Protein AF-A0A174D023-F1 (afdb_monomer_lite)

Organism: NCBI:txid29363

Sequence (124 aa):
MRIRKLRRLNRLSCKELGEIIDISLDSILHLERGVFNPTYTTILKLHNFFGDSIIVDDYSRYVLSDNNIKIKEWRKKNNIKSKDAFKIFNLSERAYWRIERTTHITLRLYKTIEPKLKELGIIS

Foldseek 3Di:
DCLVVQCVVVVHDLCRLCVQLVHDSVVSVCVNVVVDDDALSRLVSCCVVRNPVSVDDPLSVLSPDPLLCLLVVLCVVVVHDLVRVCVLLVHPSVLSVDSNVHSRDGPVSCVSRVVVCVVSVSGD

Radius of gyration: 16.73 Å; chains: 1; bounding box: 40×19×46 Å

InterPro domains:
  IPR001387 Cro/C1-type, helix-turn-helix domain [PF01381] (3-51)
  IPR001387 Cro/C1-type, helix-turn-helix domain [PS50943] (3-51)
  IPR001387 Cro/C1-type, helix-turn-helix domain [SM00530] (2-57)
  IPR001387 Cro/C1-type, helix-turn-helix domain [cd00093] (2-54)
  IPR010982 Lambda repressor-like, DNA-binding domain superfamily [G3DSA:1.10.260.40] (1-57)
  IPR010982 Lambda repressor-like, DNA-binding domain superfamily [SSF47413] (2-54)

pLDDT: mean 92.02, std 5.2, range [60.0, 97.38]

Secondary structure (DSSP, 8-state):
--HHHHHHHTT--HHHHHHHTT--HHHHHHHHHTSSPPPHHHHHHHHHHHGGGG--SHHHHHHTS-HHHHHHHHHHHTT--HHHHHHHTTS-HHHHHHHHH-S---HHHHHHHHHHHHHTTS--

Structure (mmCIF, N/CA/C/O backbone):
data_AF-A0A174D023-F1
#
_entry.id   AF-A0A174D023-F1
#
loop_
_atom_site.group_PDB
_atom_site.id
_atom_site.type_symbol
_atom_site.label_atom_id
_atom_site.label_alt_id
_atom_site.label_comp_id
_atom_site.label_asym_id
_atom_site.label_entity_id
_atom_site.label_seq_id
_atom_site.pdbx_PDB_ins_code
_atom_site.Cartn_x
_atom_site.Cartn_y
_atom_site.Cartn_z
_atom_site.occupancy
_atom_site.B_iso_or_equiv
_atom_site.auth_seq_id
_atom_site.auth_comp_id
_atom_site.auth_asym_id
_atom_site.auth_atom_id
_atom_site.pdbx_PDB_model_num
ATOM 1 N N . MET A 1 1 ? 4.110 -10.229 -9.018 1.00 60.00 1 MET A N 1
ATOM 2 C CA . MET A 1 1 ? 4.075 -8.871 -9.610 1.00 60.00 1 MET A CA 1
ATOM 3 C C . MET A 1 1 ? 4.606 -8.910 -11.051 1.00 60.00 1 MET A C 1
ATOM 5 O O . MET A 1 1 ? 5.711 -9.386 -11.271 1.00 60.00 1 MET A O 1
ATOM 9 N N . ARG A 1 2 ? 3.817 -8.497 -12.057 1.00 78.12 2 ARG A N 1
ATOM 10 C CA . ARG A 1 2 ? 4.130 -8.647 -13.505 1.00 78.12 2 ARG A CA 1
ATOM 11 C C . ARG A 1 2 ? 4.880 -7.444 -14.122 1.00 78.12 2 ARG A C 1
ATOM 13 O O . ARG A 1 2 ? 4.801 -7.232 -15.330 1.00 78.12 2 ARG A O 1
ATOM 20 N N . ILE A 1 3 ? 5.647 -6.693 -13.325 1.00 87.06 3 ILE A N 1
ATOM 21 C CA . ILE A 1 3 ? 6.358 -5.459 -13.745 1.00 87.06 3 ILE A CA 1
ATOM 22 C C . ILE A 1 3 ? 7.211 -5.688 -14.988 1.00 87.06 3 ILE A C 1
ATOM 24 O O . ILE A 1 3 ? 7.108 -4.936 -15.951 1.00 87.06 3 ILE A O 1
ATOM 28 N N . ARG A 1 4 ? 7.969 -6.792 -15.018 1.00 90.50 4 ARG A N 1
ATOM 29 C CA . ARG A 1 4 ? 8.807 -7.155 -16.167 1.00 90.50 4 ARG A CA 1
ATOM 30 C C . ARG A 1 4 ? 8.020 -7.247 -17.467 1.00 90.50 4 ARG A C 1
ATOM 32 O O . ARG A 1 4 ? 8.503 -6.819 -18.511 1.00 90.50 4 ARG A O 1
ATOM 39 N N . LYS A 1 5 ? 6.816 -7.823 -17.416 1.00 90.69 5 LYS A N 1
ATOM 40 C CA . LYS A 1 5 ? 5.955 -7.960 -18.592 1.00 90.69 5 LYS A CA 1
ATOM 41 C C . LYS A 1 5 ? 5.455 -6.587 -19.042 1.00 90.69 5 LYS A C 1
ATOM 43 O O . LYS A 1 5 ? 5.590 -6.269 -20.216 1.00 90.69 5 LYS A O 1
ATOM 48 N N . LEU A 1 6 ? 4.947 -5.774 -18.115 1.00 90.94 6 LEU A N 1
ATOM 49 C CA . LEU A 1 6 ? 4.434 -4.429 -18.409 1.00 90.94 6 LEU A CA 1
ATOM 50 C C . LEU A 1 6 ? 5.514 -3.514 -18.988 1.00 90.94 6 LEU A C 1
ATOM 52 O O . LEU A 1 6 ? 5.303 -2.883 -20.021 1.00 90.94 6 LEU A O 1
ATOM 56 N N . ARG A 1 7 ? 6.704 -3.518 -18.387 1.00 94.12 7 ARG A N 1
ATOM 57 C CA . ARG A 1 7 ? 7.851 -2.752 -18.872 1.00 94.12 7 ARG A CA 1
ATOM 58 C C . ARG A 1 7 ? 8.243 -3.148 -20.298 1.00 94.12 7 ARG A C 1
ATOM 60 O O . ARG A 1 7 ? 8.422 -2.281 -21.146 1.00 94.12 7 ARG A O 1
ATOM 67 N N . ARG A 1 8 ? 8.343 -4.455 -20.576 1.00 93.62 8 ARG A N 1
ATOM 68 C CA . ARG A 1 8 ? 8.689 -4.968 -21.915 1.00 93.62 8 ARG A CA 1
ATOM 69 C C . ARG A 1 8 ? 7.628 -4.638 -22.965 1.00 93.62 8 ARG A C 1
ATOM 71 O O . ARG A 1 8 ? 7.996 -4.322 -24.089 1.00 93.62 8 ARG A O 1
ATOM 78 N N . LEU A 1 9 ? 6.342 -4.670 -22.607 1.00 93.44 9 LEU A N 1
ATOM 79 C CA . LEU A 1 9 ? 5.254 -4.257 -23.505 1.00 93.44 9 LEU A CA 1
ATOM 80 C C . LEU A 1 9 ? 5.361 -2.777 -23.897 1.00 93.44 9 LEU A C 1
ATOM 82 O O . LEU A 1 9 ? 5.069 -2.431 -25.035 1.00 93.44 9 LEU A O 1
ATOM 86 N N . ASN A 1 10 ? 5.861 -1.938 -22.991 1.00 92.56 10 ASN A N 1
ATOM 87 C CA . ASN A 1 10 ? 6.133 -0.521 -23.241 1.00 92.56 10 ASN A CA 1
ATOM 88 C C . ASN A 1 10 ? 7.517 -0.265 -23.870 1.00 92.56 10 ASN A C 1
ATOM 90 O O . ASN A 1 10 ? 7.915 0.883 -24.012 1.00 92.56 10 ASN A O 1
ATOM 94 N N . ARG A 1 11 ? 8.257 -1.320 -24.254 1.00 95.62 11 ARG A N 1
ATOM 95 C CA . ARG A 1 11 ? 9.599 -1.246 -24.865 1.00 95.62 11 ARG A CA 1
ATOM 96 C C . ARG A 1 11 ? 10.642 -0.491 -2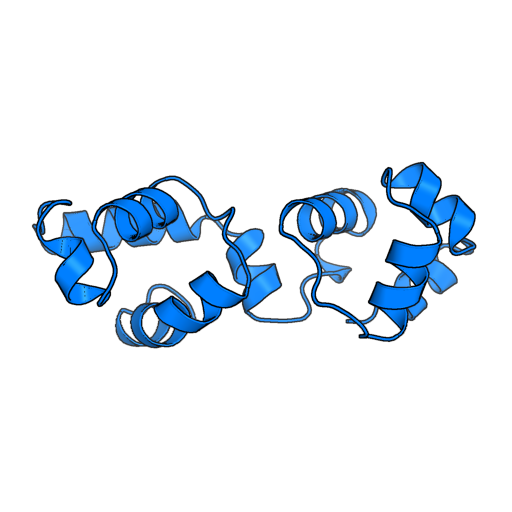4.028 1.00 95.62 11 ARG A C 1
ATOM 98 O O . ARG A 1 11 ? 11.601 0.029 -24.580 1.00 95.62 11 ARG A O 1
ATOM 105 N N . LEU A 1 12 ? 10.489 -0.487 -22.704 1.00 96.19 12 LEU A N 1
ATOM 106 C CA . LEU A 1 12 ? 11.404 0.196 -21.788 1.00 96.19 12 LEU A CA 1
ATOM 107 C C . LEU A 1 12 ? 12.486 -0.747 -21.247 1.00 96.19 12 LEU A C 1
ATOM 109 O O . LEU A 1 12 ? 12.229 -1.908 -20.900 1.00 96.19 12 LEU A O 1
ATOM 113 N N . SER A 1 13 ? 13.693 -0.232 -21.069 1.00 96.06 13 SER A N 1
ATOM 114 C CA . SER A 1 13 ? 14.731 -0.811 -20.217 1.00 96.06 13 SER A CA 1
ATOM 115 C C . SER A 1 13 ? 14.418 -0.577 -18.733 1.00 96.06 13 SER A C 1
ATOM 117 O O . SER A 1 13 ? 13.586 0.253 -18.364 1.00 96.06 13 SER A O 1
ATOM 119 N N . CYS A 1 14 ? 15.070 -1.332 -17.841 1.00 94.62 14 CYS A N 1
ATOM 120 C CA . CYS A 1 14 ? 14.902 -1.119 -16.400 1.00 94.62 14 CYS A CA 1
ATOM 121 C C . CYS A 1 14 ? 15.371 0.278 -15.964 1.00 94.62 14 CYS A C 1
ATOM 123 O O . CYS A 1 14 ? 14.807 0.830 -15.025 1.00 94.62 14 CYS A O 1
ATOM 125 N N . LYS A 1 15 ? 16.386 0.830 -16.645 1.00 96.81 15 LYS A N 1
ATOM 126 C CA . LYS A 1 15 ? 16.932 2.160 -16.364 1.00 96.81 15 LYS A CA 1
ATOM 127 C C . LYS A 1 15 ? 15.925 3.246 -16.741 1.00 96.81 15 LYS A C 1
ATOM 129 O O . LYS A 1 15 ? 15.579 4.044 -15.884 1.00 96.81 15 LYS A O 1
ATOM 134 N N . GLU A 1 16 ? 15.387 3.191 -17.960 1.00 97.38 16 GLU A N 1
ATOM 135 C CA . GLU A 1 16 ? 14.384 4.157 -18.437 1.00 97.38 16 GLU A CA 1
ATOM 136 C C . GLU A 1 16 ? 13.126 4.141 -17.565 1.00 97.38 16 GLU A C 1
ATOM 138 O O . GLU A 1 16 ? 12.634 5.194 -17.176 1.00 97.38 16 GLU A O 1
ATOM 143 N N . LEU A 1 17 ? 12.622 2.956 -17.190 1.00 96.12 17 LEU A N 1
ATOM 144 C CA . LEU A 1 17 ? 11.478 2.885 -16.277 1.00 96.12 17 LEU A CA 1
ATOM 145 C C . LEU A 1 17 ? 11.807 3.515 -14.918 1.00 96.12 17 LEU A C 1
ATOM 147 O O . LEU A 1 17 ? 10.973 4.230 -14.371 1.00 96.12 17 LEU A O 1
ATOM 151 N N . GLY A 1 18 ? 13.001 3.242 -14.383 1.00 96.06 18 GLY A N 1
ATOM 152 C CA . GLY A 1 18 ? 13.469 3.829 -13.131 1.00 96.06 18 GLY A CA 1
ATOM 153 C C 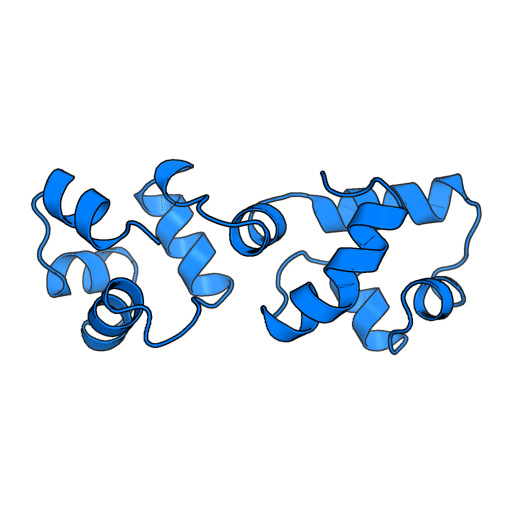. GLY A 1 18 ? 13.524 5.355 -13.185 1.00 96.06 18 GLY A C 1
ATOM 154 O O . GLY A 1 18 ? 13.028 6.007 -12.275 1.00 96.06 18 GLY A O 1
ATOM 155 N N . GLU A 1 19 ? 14.037 5.924 -14.275 1.00 96.88 19 GLU A N 1
ATOM 156 C CA . GLU A 1 19 ? 14.074 7.375 -14.497 1.00 96.88 19 GLU A CA 1
ATOM 157 C C . GLU A 1 19 ? 12.663 7.974 -14.602 1.00 96.88 19 GLU A C 1
ATO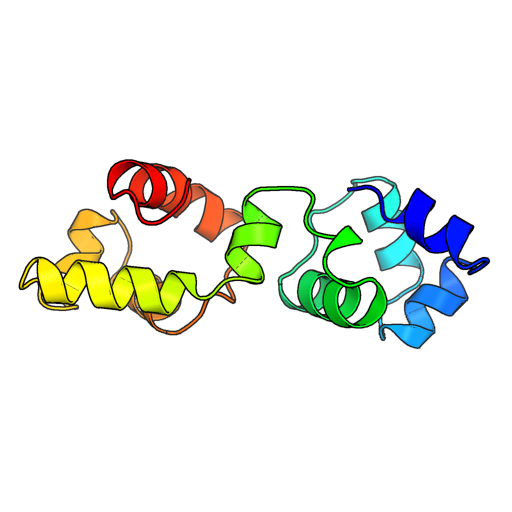M 159 O O . GLU A 1 19 ? 12.381 8.980 -13.956 1.00 96.88 19 GLU A O 1
ATOM 164 N N . ILE A 1 20 ? 11.748 7.326 -15.334 1.00 96.19 20 ILE A N 1
ATOM 165 C CA . ILE A 1 20 ? 10.363 7.801 -15.510 1.00 96.19 20 ILE A CA 1
ATOM 166 C C . ILE A 1 20 ? 9.601 7.856 -14.182 1.00 96.19 20 ILE A C 1
ATOM 168 O O . ILE A 1 20 ? 8.876 8.816 -13.924 1.00 96.19 20 ILE A O 1
ATOM 172 N N . ILE A 1 21 ? 9.729 6.821 -13.348 1.00 94.38 21 ILE A N 1
ATOM 173 C CA . ILE A 1 21 ? 8.988 6.736 -12.079 1.00 94.38 21 ILE A CA 1
ATOM 174 C C . ILE A 1 21 ? 9.822 7.177 -10.872 1.00 94.38 21 ILE A C 1
ATOM 176 O O . ILE A 1 21 ? 9.382 7.023 -9.730 1.00 94.38 21 ILE A O 1
ATOM 180 N N . ASP A 1 22 ? 11.012 7.730 -11.110 1.00 95.38 22 ASP A N 1
ATOM 181 C CA . ASP A 1 22 ? 11.933 8.229 -10.090 1.00 95.38 22 ASP A CA 1
ATOM 182 C C . ASP A 1 22 ? 12.260 7.163 -9.017 1.00 95.38 22 ASP A C 1
ATOM 184 O O . ASP A 1 22 ? 12.024 7.335 -7.818 1.00 95.38 22 ASP A O 1
ATOM 188 N N . ILE A 1 23 ? 12.732 5.990 -9.449 1.00 93.19 23 ILE A N 1
ATOM 189 C CA . ILE A 1 23 ? 13.325 4.965 -8.576 1.00 93.19 23 ILE A CA 1
ATOM 190 C C . ILE A 1 23 ? 14.585 4.370 -9.211 1.00 93.19 23 ILE A C 1
ATOM 192 O O . ILE A 1 23 ? 14.742 4.350 -10.427 1.00 93.19 23 ILE A O 1
ATOM 196 N N . SER A 1 24 ? 15.495 3.840 -8.392 1.00 94.44 24 SER A N 1
ATOM 197 C CA . SER A 1 24 ? 16.762 3.312 -8.906 1.00 94.44 24 SER A CA 1
ATOM 198 C C . SER A 1 24 ? 16.583 2.087 -9.813 1.00 94.44 24 SER A C 1
ATOM 200 O O . SER A 1 24 ? 15.665 1.279 -9.639 1.00 94.44 24 SER A O 1
ATOM 202 N N . LEU A 1 25 ? 17.533 1.900 -10.735 1.00 94.75 25 LEU A N 1
ATOM 203 C CA . LEU A 1 25 ? 17.656 0.692 -11.557 1.00 94.75 25 LEU A CA 1
ATOM 204 C C . LEU A 1 25 ? 17.606 -0.587 -10.705 1.00 94.75 25 LEU A C 1
ATOM 206 O O . LEU A 1 25 ? 16.865 -1.517 -11.027 1.00 94.75 25 LEU A O 1
ATOM 210 N N . ASP A 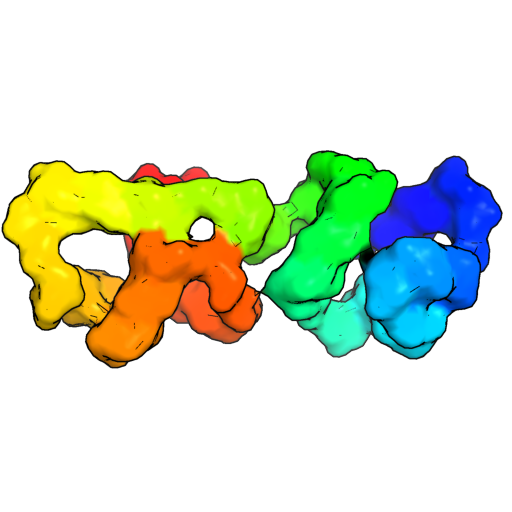1 26 ? 18.357 -0.620 -9.602 1.00 92.88 26 ASP A N 1
ATOM 211 C CA . ASP A 1 26 ? 18.392 -1.774 -8.699 1.00 92.88 26 ASP A CA 1
ATOM 212 C C . ASP A 1 26 ? 17.033 -2.041 -8.057 1.00 92.88 26 ASP A C 1
ATOM 214 O O . ASP A 1 26 ? 16.624 -3.196 -7.935 1.00 92.88 26 ASP A O 1
ATOM 218 N N . SER A 1 27 ? 16.282 -0.985 -7.721 1.00 91.38 27 SER A N 1
ATOM 219 C CA . SER A 1 27 ? 14.914 -1.126 -7.216 1.00 91.38 27 SER A CA 1
ATOM 220 C C . SER A 1 27 ? 14.022 -1.809 -8.250 1.00 91.38 27 SER A C 1
ATOM 222 O O . SER A 1 27 ? 13.318 -2.758 -7.911 1.00 91.38 27 SER A O 1
ATOM 224 N N . ILE A 1 28 ? 14.096 -1.408 -9.523 1.00 92.94 28 ILE A N 1
ATOM 225 C CA . ILE A 1 28 ? 13.356 -2.068 -10.612 1.00 92.94 28 ILE A CA 1
ATOM 226 C C . ILE A 1 28 ? 13.767 -3.537 -10.746 1.00 92.94 28 ILE A C 1
ATOM 228 O O . ILE A 1 28 ? 12.906 -4.418 -10.812 1.00 92.94 28 ILE A O 1
ATOM 232 N N . LEU A 1 29 ? 15.071 -3.826 -10.760 1.00 92.38 29 LEU A N 1
ATOM 233 C CA . LEU A 1 29 ? 15.580 -5.193 -10.889 1.00 92.38 29 LEU A CA 1
ATOM 234 C C . LEU A 1 29 ? 15.115 -6.086 -9.737 1.00 92.38 29 LEU A C 1
ATOM 236 O O . LEU A 1 29 ? 14.675 -7.213 -9.971 1.00 92.38 29 LEU A O 1
ATOM 240 N N . HIS A 1 30 ? 15.181 -5.588 -8.508 1.00 90.94 30 HIS A N 1
ATOM 241 C CA . HIS A 1 30 ? 14.715 -6.301 -7.327 1.00 90.94 30 HIS A CA 1
ATOM 242 C C . HIS A 1 30 ? 13.199 -6.522 -7.332 1.00 90.94 30 HIS A C 1
ATOM 244 O O . HIS A 1 30 ? 12.764 -7.637 -7.039 1.00 90.94 30 HIS A O 1
ATOM 250 N N . LEU A 1 31 ? 12.403 -5.522 -7.729 1.00 89.25 31 LEU A N 1
ATOM 251 C CA . LEU A 1 31 ? 10.950 -5.663 -7.886 1.00 89.25 31 LEU A CA 1
ATOM 252 C C . LEU A 1 31 ? 10.602 -6.748 -8.910 1.00 89.25 31 LEU A C 1
ATOM 254 O O . LEU A 1 31 ? 9.752 -7.600 -8.659 1.00 89.25 31 LEU A O 1
ATOM 258 N N . GLU A 1 32 ? 11.283 -6.762 -10.057 1.00 89.75 32 GLU A N 1
ATOM 259 C CA . GLU A 1 32 ? 11.058 -7.774 -11.092 1.00 89.75 32 GLU A CA 1
ATOM 260 C C . GLU A 1 32 ? 11.497 -9.182 -10.694 1.00 89.75 32 GLU A C 1
ATOM 262 O O . GLU A 1 32 ? 10.981 -10.162 -11.235 1.00 89.75 32 GLU A O 1
ATOM 267 N N . ARG A 1 33 ? 12.486 -9.286 -9.806 1.00 88.62 33 ARG A N 1
ATOM 268 C CA . ARG A 1 33 ? 12.978 -10.556 -9.263 1.00 88.62 33 ARG A CA 1
ATOM 269 C C . ARG A 1 33 ? 12.182 -11.015 -8.037 1.00 88.62 33 ARG A C 1
ATOM 271 O O . ARG A 1 33 ? 12.385 -12.139 -7.599 1.00 88.62 33 ARG A O 1
ATOM 278 N N . GLY A 1 34 ? 11.292 -10.178 -7.496 1.00 83.62 34 GLY A N 1
ATOM 279 C CA . GLY A 1 34 ? 10.546 -10.473 -6.271 1.00 83.62 34 GLY A CA 1
ATOM 280 C C . GLY A 1 34 ? 11.413 -10.472 -5.008 1.00 83.62 34 GLY A C 1
ATOM 281 O O . GLY A 1 34 ? 11.056 -11.117 -4.030 1.00 83.62 34 GLY A O 1
ATOM 282 N N . VAL A 1 35 ? 12.552 -9.771 -5.030 1.00 80.25 35 VAL A N 1
ATOM 283 C CA . VAL A 1 35 ? 13.527 -9.739 -3.922 1.00 80.25 35 VAL A CA 1
ATOM 284 C C . VAL A 1 35 ? 12.987 -8.966 -2.718 1.00 80.25 35 VAL A C 1
ATOM 286 O O . VAL A 1 35 ? 13.279 -9.315 -1.579 1.00 80.25 35 VAL A O 1
ATOM 289 N N . PHE A 1 36 ? 12.174 -7.932 -2.947 1.00 76.06 36 PHE A N 1
ATOM 290 C CA . PHE A 1 36 ? 11.490 -7.208 -1.880 1.00 76.06 36 PHE A CA 1
ATOM 291 C C . PHE A 1 36 ? 10.086 -6.778 -2.309 1.00 76.06 36 PHE A C 1
ATOM 293 O O . PHE A 1 36 ? 9.784 -6.662 -3.497 1.00 76.06 36 PHE A O 1
ATOM 300 N N . ASN A 1 37 ? 9.226 -6.530 -1.319 1.00 80.75 37 ASN A N 1
ATOM 301 C CA . ASN A 1 37 ? 7.866 -6.052 -1.552 1.00 80.75 37 ASN A CA 1
ATOM 302 C C . ASN A 1 37 ? 7.863 -4.531 -1.750 1.00 80.75 37 ASN A C 1
ATOM 304 O O . ASN A 1 37 ? 8.446 -3.828 -0.919 1.00 80.75 37 ASN A O 1
ATOM 308 N N . PRO A 1 38 ? 7.203 -4.009 -2.798 1.00 86.94 38 PRO A N 1
ATOM 309 C CA . PRO A 1 38 ? 7.178 -2.577 -3.067 1.00 86.94 38 PRO A CA 1
ATOM 310 C C . PRO A 1 38 ? 6.584 -1.807 -1.884 1.00 86.94 38 PRO A C 1
ATOM 312 O O . PRO A 1 38 ? 5.642 -2.256 -1.228 1.00 86.94 38 PRO A O 1
ATOM 315 N N . THR A 1 39 ? 7.131 -0.625 -1.617 1.00 89.44 39 THR A N 1
ATOM 316 C CA . THR A 1 39 ? 6.541 0.311 -0.658 1.00 89.44 39 THR A CA 1
ATOM 317 C C . THR A 1 39 ? 5.281 0.940 -1.250 1.00 89.44 39 THR A C 1
ATOM 319 O O . THR A 1 39 ? 5.083 0.932 -2.465 1.00 89.44 39 THR A O 1
ATOM 322 N N . TYR A 1 40 ? 4.463 1.567 -0.404 1.00 91.25 40 TYR A N 1
ATOM 323 C CA . TYR A 1 40 ? 3.337 2.392 -0.850 1.00 91.25 40 TYR A CA 1
ATOM 324 C C . TYR A 1 40 ? 3.733 3.383 -1.955 1.00 91.25 40 TYR A C 1
ATOM 326 O O . TYR A 1 40 ? 3.068 3.463 -2.982 1.00 91.25 40 TYR A O 1
ATOM 334 N N . THR A 1 41 ? 4.839 4.112 -1.770 1.00 92.38 41 THR A N 1
ATOM 335 C CA . THR A 1 41 ? 5.284 5.133 -2.727 1.00 92.38 41 THR A CA 1
ATOM 336 C C . THR A 1 41 ? 5.648 4.521 -4.073 1.00 92.38 41 THR A C 1
ATOM 338 O O . THR A 1 41 ? 5.287 5.066 -5.111 1.00 92.38 41 THR A O 1
ATOM 341 N N . THR A 1 42 ? 6.306 3.361 -4.067 1.00 92.31 42 THR A N 1
ATOM 342 C CA . THR A 1 42 ? 6.609 2.606 -5.284 1.00 92.31 42 THR A CA 1
ATOM 343 C C . THR A 1 42 ? 5.339 2.088 -5.959 1.00 92.31 42 THR A C 1
ATOM 345 O O . THR A 1 42 ? 5.225 2.216 -7.173 1.00 92.31 42 THR A O 1
ATOM 348 N N . ILE A 1 43 ? 4.371 1.552 -5.203 1.00 93.06 43 ILE A N 1
ATOM 349 C CA . ILE A 1 43 ? 3.075 1.103 -5.746 1.00 93.06 43 ILE A CA 1
ATOM 350 C C . ILE A 1 43 ? 2.351 2.273 -6.417 1.00 93.06 43 ILE A C 1
ATOM 352 O O . ILE A 1 43 ? 1.911 2.130 -7.551 1.00 93.06 43 ILE A O 1
ATOM 356 N N . LEU A 1 44 ? 2.284 3.435 -5.764 1.00 92.94 44 LEU A N 1
ATOM 357 C CA . LEU A 1 44 ? 1.615 4.619 -6.305 1.00 92.94 44 LEU A CA 1
ATOM 358 C C . LEU A 1 44 ? 2.296 5.135 -7.581 1.00 92.94 44 LEU A C 1
ATOM 360 O O . LEU A 1 44 ? 1.630 5.399 -8.575 1.00 92.94 44 LEU A O 1
ATOM 364 N N . LYS A 1 45 ? 3.630 5.224 -7.585 1.00 94.31 45 LYS A N 1
ATOM 365 C CA . LYS A 1 45 ? 4.415 5.618 -8.767 1.00 94.31 45 LYS A CA 1
ATOM 366 C C . LYS A 1 45 ? 4.179 4.673 -9.950 1.00 94.31 45 LYS A C 1
ATOM 368 O O . LYS A 1 45 ? 3.997 5.116 -11.080 1.00 94.31 45 LYS A O 1
ATOM 373 N N . LEU A 1 46 ? 4.136 3.369 -9.682 1.00 92.81 46 LEU A N 1
ATOM 374 C CA . LEU A 1 46 ? 3.836 2.354 -10.688 1.00 92.81 46 LEU A CA 1
ATOM 375 C C . LEU A 1 46 ? 2.382 2.417 -11.171 1.00 92.81 46 LEU A C 1
ATOM 377 O O . LEU A 1 46 ? 2.152 2.224 -12.362 1.00 92.81 46 LEU A O 1
ATOM 381 N N . HIS A 1 47 ? 1.424 2.699 -10.283 1.00 93.31 47 HIS A N 1
ATOM 382 C CA . HIS A 1 47 ? 0.013 2.909 -10.633 1.00 93.31 47 HIS A CA 1
ATOM 383 C C . HIS A 1 47 ? -0.161 4.104 -11.554 1.00 93.31 47 HIS A C 1
ATOM 385 O O . HIS A 1 47 ? -0.765 3.968 -12.610 1.00 93.31 47 HIS A O 1
ATOM 391 N N . ASN A 1 48 ? 0.460 5.234 -11.225 1.00 93.25 48 ASN A N 1
ATOM 392 C CA . ASN A 1 48 ? 0.380 6.438 -12.045 1.00 93.25 48 ASN A CA 1
ATOM 393 C C . ASN A 1 48 ? 0.910 6.216 -13.471 1.00 93.25 48 ASN A C 1
ATOM 395 O O . ASN A 1 48 ? 0.435 6.858 -14.402 1.00 93.25 48 ASN A O 1
ATOM 399 N N . PHE A 1 49 ? 1.881 5.314 -13.651 1.00 94.38 49 PHE A N 1
ATOM 400 C CA . PHE A 1 49 ? 2.469 5.032 -14.961 1.00 94.38 49 PHE A CA 1
ATOM 401 C C . PHE A 1 49 ? 1.752 3.917 -15.743 1.00 94.38 49 PHE A C 1
ATOM 403 O O . PHE A 1 49 ? 1.535 4.041 -16.944 1.00 94.38 49 PHE A O 1
ATOM 410 N N . PHE A 1 50 ? 1.390 2.812 -15.086 1.00 92.75 50 PHE A N 1
ATOM 411 C CA . PHE A 1 50 ? 0.823 1.620 -15.739 1.00 92.75 50 PHE A CA 1
ATOM 412 C C . PHE A 1 50 ? -0.693 1.440 -15.526 1.00 92.75 50 PHE A C 1
ATOM 414 O O . PHE A 1 50 ? -1.280 0.489 -16.058 1.00 92.75 50 PHE A O 1
ATOM 421 N N . GLY A 1 51 ? -1.323 2.302 -14.729 1.00 90.94 51 GLY A N 1
ATOM 422 C CA . GLY A 1 51 ? -2.716 2.188 -14.301 1.00 90.94 51 GLY A CA 1
ATOM 423 C C . GLY A 1 51 ? -2.988 0.931 -13.473 1.00 90.94 51 GLY A C 1
ATOM 424 O O . GLY A 1 51 ? -2.106 0.366 -12.817 1.00 90.94 51 GLY A O 1
ATOM 425 N N . ASP A 1 52 ? -4.221 0.433 -13.566 1.00 87.75 52 ASP A N 1
ATOM 426 C CA . ASP A 1 52 ? -4.704 -0.730 -12.805 1.00 87.75 52 ASP A CA 1
ATOM 427 C C . ASP A 1 52 ? -3.997 -2.046 -13.159 1.00 87.75 52 ASP A C 1
ATOM 429 O O . ASP A 1 52 ? -4.104 -3.035 -12.433 1.00 87.75 52 ASP A O 1
ATOM 433 N N . SER A 1 53 ? -3.185 -2.053 -14.221 1.00 86.06 53 SER A N 1
ATOM 434 C CA . SER A 1 53 ? -2.350 -3.192 -14.619 1.00 86.06 53 SER A CA 1
ATOM 435 C C . SER A 1 53 ? -1.384 -3.660 -13.521 1.00 86.06 53 SER A C 1
ATOM 437 O O . SER A 1 53 ? -0.849 -4.771 -13.602 1.00 86.06 53 SER A O 1
ATOM 439 N N . ILE A 1 54 ? -1.126 -2.823 -12.509 1.00 84.75 54 ILE A N 1
ATOM 440 C CA . ILE A 1 54 ? -0.227 -3.135 -11.392 1.00 84.75 54 ILE A CA 1
ATOM 441 C C . ILE A 1 54 ? -0.936 -3.665 -10.141 1.00 84.75 54 ILE A C 1
ATOM 443 O O . ILE A 1 54 ? -0.241 -4.057 -9.202 1.00 84.75 54 ILE A O 1
ATOM 447 N N . ILE A 1 55 ? -2.273 -3.712 -10.114 1.00 78.69 55 ILE A N 1
ATOM 448 C CA . ILE A 1 55 ? -3.036 -4.310 -9.010 1.00 78.69 55 ILE A CA 1
ATOM 449 C C . ILE A 1 55 ? -2.885 -5.828 -9.116 1.00 78.69 55 ILE A C 1
ATOM 451 O O . ILE A 1 55 ? -3.570 -6.498 -9.888 1.00 78.69 55 ILE A O 1
ATOM 455 N N . VAL A 1 56 ? -1.922 -6.374 -8.378 1.00 78.00 56 VAL A N 1
ATOM 456 C CA . VAL A 1 56 ? -1.498 -7.779 -8.508 1.00 78.00 56 VAL A CA 1
ATOM 457 C C . VAL A 1 56 ? -1.744 -8.607 -7.254 1.00 78.00 56 VAL A C 1
ATOM 459 O O . VAL A 1 56 ? -1.645 -9.829 -7.321 1.00 78.00 56 VAL A O 1
ATOM 462 N N . ASP A 1 57 ? -2.027 -7.960 -6.127 1.00 86.31 57 ASP A N 1
ATOM 463 C CA . ASP A 1 57 ? -2.249 -8.598 -4.833 1.00 86.31 57 ASP A CA 1
ATOM 464 C C . ASP A 1 57 ? -3.162 -7.744 -3.937 1.00 86.31 57 ASP A C 1
ATOM 466 O O . ASP A 1 57 ? -3.503 -6.600 -4.254 1.00 86.31 57 ASP A O 1
ATOM 470 N N . ASP A 1 58 ? -3.576 -8.314 -2.806 1.00 90.69 58 ASP A N 1
ATOM 471 C CA . ASP A 1 58 ? -4.501 -7.652 -1.884 1.00 90.69 58 ASP A CA 1
ATOM 472 C C . ASP A 1 58 ? -3.872 -6.413 -1.221 1.00 90.69 58 ASP A C 1
ATOM 474 O O . ASP A 1 58 ? -4.576 -5.448 -0.918 1.00 90.69 58 ASP A O 1
ATOM 478 N N . TYR A 1 59 ? -2.543 -6.382 -1.072 1.00 91.75 59 TYR A N 1
ATOM 479 C CA . TYR A 1 59 ? -1.836 -5.232 -0.507 1.00 91.75 59 TYR A CA 1
ATOM 480 C C . TYR A 1 59 ? -1.829 -4.027 -1.452 1.00 91.75 59 TYR A C 1
ATOM 482 O O . TYR A 1 59 ? -2.176 -2.924 -1.036 1.00 91.75 59 TYR A O 1
ATOM 490 N N . SER A 1 60 ? -1.472 -4.221 -2.723 1.00 90.69 60 SER A N 1
ATOM 491 C CA . SER A 1 60 ? -1.541 -3.174 -3.749 1.00 90.69 60 SER A CA 1
ATOM 492 C C . SER A 1 60 ? -2.970 -2.672 -3.925 1.00 90.69 60 SER A C 1
ATOM 494 O O . SER A 1 60 ? -3.180 -1.460 -3.963 1.00 90.69 60 SER A O 1
ATOM 496 N N . ARG A 1 61 ? -3.963 -3.574 -3.904 1.00 92.25 61 ARG A N 1
ATOM 497 C CA . ARG A 1 61 ? -5.382 -3.195 -3.902 1.00 92.25 61 ARG A CA 1
ATOM 498 C C . ARG A 1 61 ? -5.750 -2.355 -2.680 1.00 92.25 61 ARG A C 1
ATOM 500 O O . ARG A 1 61 ? -6.438 -1.354 -2.825 1.00 92.25 61 ARG A O 1
ATOM 507 N N . TYR A 1 62 ? -5.286 -2.727 -1.487 1.00 94.19 62 TYR A N 1
ATOM 508 C CA . TYR A 1 62 ? -5.532 -1.952 -0.270 1.00 94.19 62 TYR A CA 1
ATOM 509 C C . TYR A 1 62 ? -4.907 -0.556 -0.352 1.00 94.19 62 TYR A C 1
ATOM 511 O O . TYR A 1 62 ? -5.577 0.436 -0.070 1.00 94.19 62 TYR A O 1
ATOM 519 N N . VAL A 1 63 ? -3.635 -0.480 -0.744 1.00 93.25 63 VAL A N 1
ATOM 520 C CA . VAL A 1 63 ? -2.873 0.769 -0.848 1.00 93.25 63 VAL A CA 1
ATOM 521 C C . VAL A 1 63 ? -3.546 1.762 -1.795 1.00 93.25 63 VAL A C 1
ATOM 523 O O . VAL A 1 63 ? -3.624 2.943 -1.469 1.00 93.25 63 VAL A O 1
ATOM 526 N N . LEU A 1 64 ? -4.061 1.277 -2.925 1.00 93.00 64 LEU A N 1
ATOM 527 C CA . LEU A 1 64 ? -4.686 2.092 -3.971 1.00 93.00 64 LEU A CA 1
ATOM 528 C C . LEU A 1 64 ? -6.188 2.340 -3.754 1.00 93.00 64 LEU A C 1
ATOM 530 O O . LEU A 1 64 ? -6.852 2.873 -4.634 1.00 93.00 64 LEU A O 1
ATOM 534 N N . SER A 1 65 ? -6.740 1.932 -2.611 1.00 92.31 65 SER A N 1
ATOM 535 C CA . SER A 1 65 ? -8.169 2.066 -2.305 1.00 92.31 65 SER A CA 1
ATOM 536 C C . SER A 1 65 ? -8.463 3.172 -1.293 1.00 92.31 65 SER A C 1
ATOM 538 O O . SER A 1 65 ? -7.564 3.689 -0.636 1.00 92.31 65 SER A O 1
ATOM 540 N N . ASP A 1 66 ? -9.754 3.408 -1.061 1.00 93.56 66 ASP A N 1
ATOM 541 C CA . ASP A 1 66 ? -10.274 4.272 0.004 1.00 93.56 66 ASP A CA 1
ATOM 542 C C . ASP A 1 66 ? -10.596 3.504 1.302 1.00 93.56 66 ASP A C 1
ATOM 544 O O . ASP A 1 66 ? -11.518 3.844 2.049 1.00 93.56 66 ASP A O 1
ATOM 548 N N . ASN A 1 67 ? -9.877 2.415 1.596 1.00 94.94 67 ASN A N 1
ATOM 549 C CA . ASN A 1 67 ? -10.186 1.566 2.754 1.00 94.94 67 ASN A CA 1
ATOM 550 C C . ASN A 1 67 ? -10.108 2.308 4.098 1.00 94.94 67 ASN A C 1
ATOM 552 O O . ASN A 1 67 ? -10.825 1.948 5.028 1.00 94.94 67 ASN A O 1
ATOM 556 N N . ASN A 1 68 ? -9.309 3.372 4.211 1.00 95.94 68 ASN A N 1
ATOM 557 C CA . ASN A 1 68 ? -9.309 4.241 5.391 1.00 95.94 68 ASN A CA 1
ATOM 558 C C . ASN A 1 68 ? -10.686 4.893 5.630 1.00 95.94 68 ASN A C 1
ATOM 560 O O . ASN A 1 68 ? -11.130 5.003 6.776 1.00 95.94 68 ASN A O 1
ATOM 564 N N . ILE A 1 69 ? -11.388 5.272 4.556 1.00 96.44 69 ILE A N 1
ATOM 565 C CA . ILE A 1 69 ? -12.747 5.819 4.619 1.00 96.44 69 ILE A CA 1
ATOM 566 C C . ILE A 1 69 ? -13.715 4.727 5.070 1.00 96.44 69 ILE A C 1
ATOM 568 O O . ILE A 1 69 ? -14.452 4.933 6.032 1.00 96.44 69 ILE A O 1
ATOM 572 N N . LYS A 1 70 ? -13.633 3.532 4.475 1.00 96.06 70 LYS A N 1
ATOM 573 C CA . LYS A 1 70 ? -14.485 2.394 4.856 1.00 96.06 70 LYS A CA 1
ATOM 574 C C . LYS A 1 70 ? -14.300 1.977 6.319 1.00 96.06 70 LYS A C 1
ATOM 576 O O . LYS A 1 70 ? -15.281 1.707 7.006 1.00 96.06 70 LYS A O 1
ATOM 581 N N . ILE A 1 71 ? -13.066 1.981 6.834 1.00 95.94 71 ILE A N 1
ATOM 582 C CA . ILE A 1 71 ? -12.776 1.735 8.260 1.00 95.94 71 ILE A CA 1
ATOM 583 C C . ILE A 1 71 ? -13.476 2.785 9.134 1.00 95.94 71 ILE A C 1
ATOM 585 O O . ILE A 1 71 ? -14.131 2.451 10.125 1.00 95.94 71 ILE A O 1
ATOM 589 N N . LYS A 1 72 ? -13.373 4.064 8.755 1.00 95.69 72 LYS A N 1
ATOM 590 C CA . LYS A 1 72 ? -14.013 5.176 9.468 1.00 95.69 72 LYS A CA 1
ATOM 591 C C . LYS A 1 72 ? -15.540 5.070 9.450 1.00 95.69 72 LYS A C 1
ATOM 593 O O . LYS A 1 72 ? -16.184 5.329 10.468 1.00 95.69 72 LYS A O 1
ATOM 598 N N . GLU A 1 73 ? -16.122 4.697 8.317 1.00 95.62 73 GLU A N 1
ATOM 599 C CA . GLU A 1 73 ? -17.564 4.492 8.148 1.00 95.62 73 GLU A CA 1
ATOM 600 C C . GLU A 1 73 ? -18.069 3.305 8.960 1.00 95.62 73 GLU A C 1
ATOM 602 O O . GLU A 1 73 ? -19.036 3.456 9.708 1.00 95.62 73 GLU A O 1
ATOM 607 N N . TRP A 1 74 ? -17.377 2.164 8.899 1.00 95.81 74 TRP A N 1
ATOM 608 C CA . TRP A 1 74 ? -17.664 1.002 9.736 1.00 95.81 74 TRP A CA 1
ATOM 609 C C . TRP A 1 74 ? -17.687 1.389 11.217 1.00 95.81 74 TRP A C 1
ATOM 611 O O . TRP A 1 74 ? -18.649 1.084 11.927 1.00 95.81 74 TRP A O 1
ATOM 621 N N . ARG A 1 75 ? -16.679 2.135 11.684 1.00 95.56 75 ARG A N 1
ATOM 622 C CA . ARG A 1 75 ? -16.598 2.557 13.086 1.00 95.56 75 ARG A CA 1
ATOM 623 C C . ARG A 1 75 ? -17.809 3.409 13.480 1.00 95.56 75 ARG A C 1
ATOM 625 O O . ARG A 1 75 ? -18.404 3.180 14.533 1.00 95.56 75 ARG A O 1
ATOM 632 N N . LYS A 1 76 ? -18.169 4.388 12.644 1.00 95.50 76 LYS A N 1
ATOM 633 C CA . LYS A 1 76 ? -19.328 5.265 12.874 1.00 95.50 76 LYS A CA 1
ATOM 634 C C . LYS A 1 76 ? -20.643 4.486 12.874 1.00 95.50 76 LYS A C 1
ATOM 636 O O . LYS A 1 76 ? -21.447 4.688 13.776 1.00 95.50 76 LYS A O 1
ATOM 641 N N . LYS A 1 77 ? -20.834 3.576 11.913 1.00 96.44 77 LYS A N 1
ATOM 642 C CA . LYS A 1 77 ? -22.033 2.730 11.792 1.00 96.44 77 LYS A CA 1
ATOM 643 C C . LYS A 1 77 ? -22.267 1.871 13.036 1.00 96.44 77 LYS A C 1
ATOM 645 O O . LYS A 1 77 ? -23.407 1.650 13.418 1.00 96.44 77 LYS A O 1
ATOM 650 N N . ASN A 1 78 ? -21.191 1.433 13.684 1.00 94.81 78 ASN A N 1
ATOM 651 C CA . ASN A 1 78 ? -21.243 0.630 14.904 1.00 94.81 78 ASN A CA 1
ATOM 652 C C . ASN A 1 78 ? -21.214 1.470 16.198 1.00 94.81 78 ASN A C 1
ATOM 654 O O . ASN A 1 78 ? -21.101 0.913 17.284 1.00 94.81 78 ASN A O 1
ATOM 658 N N . ASN A 1 79 ? -21.294 2.804 16.103 1.00 95.69 79 ASN A N 1
ATOM 659 C CA . ASN A 1 79 ? -21.241 3.731 17.239 1.00 95.69 79 ASN A CA 1
ATOM 660 C C . ASN A 1 79 ? -19.989 3.564 18.134 1.00 95.69 79 ASN A C 1
ATOM 662 O O . ASN A 1 79 ? -20.025 3.783 19.346 1.00 95.69 79 ASN A O 1
ATOM 666 N N . ILE A 1 80 ? -18.856 3.178 17.537 1.00 95.00 80 ILE A N 1
ATOM 667 C CA . ILE A 1 80 ? -17.595 2.958 18.253 1.00 95.00 80 ILE A CA 1
ATOM 668 C C . ILE A 1 80 ? -16.776 4.260 18.270 1.00 95.00 80 ILE A C 1
ATOM 670 O O . ILE A 1 80 ? -16.569 4.929 17.249 1.00 95.00 80 ILE A O 1
ATOM 674 N N . LYS A 1 81 ? -16.244 4.633 19.437 1.00 91.00 81 LYS A N 1
ATOM 675 C CA . LYS A 1 81 ? -15.305 5.761 19.549 1.00 91.00 81 LYS A CA 1
ATOM 676 C C . LYS A 1 81 ? -13.919 5.338 19.057 1.00 91.00 81 LYS A C 1
ATOM 678 O O . LYS A 1 81 ? -13.503 4.205 19.275 1.00 91.00 81 LYS A O 1
ATOM 683 N N . SER A 1 82 ? -13.157 6.246 18.440 1.00 82.38 82 SER A N 1
ATOM 684 C CA . SER A 1 82 ? -11.808 5.913 17.937 1.00 82.38 82 SER A CA 1
ATOM 685 C C . SER A 1 82 ? -10.875 5.366 19.029 1.00 82.38 82 SER A C 1
ATOM 687 O O . SER A 1 82 ? -10.070 4.486 18.740 1.00 82.38 82 SER A O 1
ATOM 689 N N . LYS A 1 83 ? -11.040 5.809 20.286 1.00 86.69 83 LYS A N 1
ATOM 690 C CA . LYS A 1 83 ? -10.296 5.305 21.457 1.00 86.69 83 LYS A CA 1
ATOM 691 C C . LYS A 1 83 ? -10.614 3.853 21.844 1.00 86.69 83 LYS A C 1
ATOM 693 O O . LYS A 1 83 ? -9.893 3.265 22.632 1.00 86.69 83 LYS A O 1
ATOM 698 N N . ASP A 1 84 ? -11.704 3.286 21.336 1.00 93.06 84 ASP A N 1
ATOM 699 C CA . ASP A 1 84 ? -12.124 1.914 21.642 1.00 93.06 84 ASP A CA 1
ATOM 700 C C . ASP A 1 84 ? -11.912 0.990 20.432 1.00 93.06 84 ASP A C 1
ATOM 702 O O . ASP A 1 84 ? -11.643 -0.200 20.585 1.00 93.06 84 ASP A O 1
ATOM 706 N N . ALA A 1 85 ? -11.936 1.550 19.218 1.00 92.12 85 ALA A N 1
ATOM 707 C CA . ALA A 1 85 ? -11.784 0.805 17.973 1.00 92.12 85 ALA A CA 1
ATOM 708 C C . ALA A 1 85 ? -10.424 0.100 17.829 1.00 92.12 85 ALA A C 1
ATOM 710 O O . ALA A 1 85 ? -10.366 -0.993 17.268 1.00 92.12 85 ALA A O 1
ATOM 711 N N . PHE A 1 86 ? -9.336 0.657 18.376 1.00 93.62 86 PHE A N 1
ATOM 712 C CA . PHE A 1 86 ? -8.015 0.019 18.284 1.00 93.62 86 PHE A CA 1
ATOM 713 C C . PHE A 1 86 ? -7.982 -1.376 18.926 1.00 93.62 86 PHE A C 1
ATOM 715 O O . PHE A 1 86 ? -7.253 -2.246 18.451 1.00 93.62 86 PHE A O 1
ATOM 722 N N . LYS A 1 87 ? -8.794 -1.600 19.972 1.00 94.12 87 LYS A N 1
ATOM 723 C CA . LYS A 1 87 ? -8.896 -2.889 20.671 1.00 94.12 87 LYS A CA 1
ATOM 724 C C . LYS A 1 87 ? -9.510 -3.951 19.768 1.00 94.12 87 LYS A C 1
ATOM 726 O O . LYS A 1 87 ? -9.044 -5.082 19.751 1.00 94.12 87 LYS A O 1
ATOM 731 N N . ILE A 1 88 ? -10.502 -3.564 18.966 1.00 93.75 88 ILE A N 1
ATOM 732 C CA . ILE A 1 88 ? -11.170 -4.458 18.012 1.00 93.75 88 ILE A CA 1
ATOM 733 C C . ILE A 1 88 ? -10.192 -4.899 16.923 1.00 93.75 88 ILE A C 1
ATOM 735 O O . ILE A 1 88 ? -10.193 -6.059 16.529 1.00 93.75 88 ILE A O 1
ATOM 739 N N . PHE A 1 89 ? -9.322 -3.992 16.477 1.00 91.69 89 PHE A N 1
ATOM 740 C CA . PHE A 1 89 ? -8.276 -4.292 15.499 1.00 91.69 89 PHE A CA 1
ATOM 741 C C . PHE A 1 89 ? -7.037 -4.968 16.098 1.00 91.69 89 PHE A C 1
ATOM 743 O O . PHE A 1 89 ? -6.140 -5.335 15.344 1.00 91.69 89 PHE A O 1
ATOM 750 N N . ASN A 1 90 ? -6.978 -5.139 17.423 1.00 92.50 90 ASN A N 1
ATOM 751 C CA . ASN A 1 90 ? -5.800 -5.623 18.142 1.00 92.50 90 ASN A CA 1
ATOM 752 C C . ASN A 1 90 ? -4.515 -4.847 17.771 1.00 92.50 90 ASN A C 1
ATOM 754 O O . ASN A 1 90 ? -3.464 -5.418 17.478 1.00 92.50 90 ASN A O 1
ATOM 758 N N . LEU A 1 91 ? -4.621 -3.517 17.730 1.00 93.50 91 LEU A N 1
ATOM 759 C CA . LEU A 1 91 ? -3.536 -2.597 17.387 1.00 93.50 91 LEU A CA 1
ATOM 760 C C . LEU A 1 91 ? -3.207 -1.676 18.559 1.00 93.50 91 LEU A C 1
ATOM 762 O O . LEU A 1 91 ? -3.981 -1.534 19.496 1.00 93.50 91 LEU A O 1
ATOM 766 N N . SER A 1 92 ? -2.090 -0.954 18.470 1.00 93.00 92 SER A N 1
ATOM 767 C CA . SER A 1 92 ? -1.928 0.250 19.287 1.00 93.00 92 SER A CA 1
ATOM 768 C C . SER A 1 92 ? -2.861 1.360 18.795 1.00 93.00 92 SER A C 1
ATOM 770 O O . SER A 1 92 ? -3.179 1.441 17.605 1.00 93.00 92 SER A O 1
ATOM 772 N N . GLU A 1 93 ? -3.249 2.273 19.687 1.00 93.50 93 GLU A N 1
ATOM 773 C CA . GLU A 1 93 ? -4.101 3.416 19.334 1.00 93.50 93 GLU A CA 1
ATOM 774 C C . GLU A 1 93 ? -3.516 4.241 18.174 1.00 93.50 93 GLU A C 1
ATOM 776 O O . GLU A 1 93 ? -4.219 4.571 17.219 1.00 93.50 93 GLU A O 1
ATOM 781 N N . ARG A 1 94 ? -2.195 4.475 18.181 1.00 93.12 94 ARG A N 1
ATOM 782 C CA . ARG A 1 94 ? -1.490 5.171 17.089 1.00 93.12 94 ARG A CA 1
ATOM 783 C C . ARG A 1 94 ? -1.572 4.424 15.758 1.00 93.12 94 ARG A C 1
ATOM 785 O O . ARG A 1 94 ? -1.717 5.059 14.714 1.00 93.12 94 ARG A O 1
ATOM 792 N N . ALA A 1 95 ? -1.443 3.096 15.772 1.00 93.50 95 ALA A N 1
ATOM 793 C CA . ALA A 1 95 ? -1.536 2.292 14.556 1.00 93.50 95 ALA A CA 1
ATOM 794 C C . ALA A 1 95 ? -2.962 2.307 13.992 1.00 93.50 95 ALA A C 1
ATOM 796 O O . ALA A 1 95 ? -3.130 2.468 12.784 1.00 93.50 95 ALA A O 1
ATOM 797 N N . TYR A 1 96 ? -3.974 2.243 14.860 1.00 95.25 96 TYR A N 1
ATOM 798 C CA . TYR A 1 96 ? -5.369 2.390 14.453 1.00 95.25 96 TYR A CA 1
ATOM 799 C C . TYR A 1 96 ? -5.649 3.778 13.844 1.00 95.25 96 TYR A C 1
ATOM 801 O O . TYR A 1 96 ? -6.190 3.885 12.745 1.00 95.25 96 TYR A O 1
ATOM 809 N N . TRP A 1 97 ? -5.194 4.856 14.491 1.00 94.06 97 TRP A N 1
ATOM 810 C CA . TRP A 1 97 ? -5.331 6.211 13.940 1.00 94.06 97 TRP A CA 1
ATOM 811 C C . TRP A 1 97 ? -4.666 6.362 12.572 1.00 94.06 97 TRP A C 1
ATOM 813 O O . TRP A 1 97 ? -5.170 7.095 11.721 1.00 94.06 97 TRP A O 1
ATOM 823 N N . ARG A 1 98 ? -3.539 5.679 12.338 1.00 94.38 98 ARG A N 1
ATOM 824 C CA . ARG A 1 98 ? -2.869 5.692 11.034 1.00 94.38 98 ARG A CA 1
ATOM 825 C C . ARG A 1 98 ? -3.757 5.080 9.950 1.00 94.38 98 ARG A C 1
ATOM 827 O O . ARG A 1 98 ? -3.968 5.742 8.940 1.00 94.38 98 ARG A O 1
ATOM 834 N N . ILE A 1 99 ? -4.294 3.877 10.166 1.00 95.31 99 ILE A N 1
ATOM 835 C CA . ILE A 1 99 ? -5.111 3.182 9.152 1.00 95.31 99 ILE A CA 1
ATOM 836 C C . ILE A 1 99 ? -6.452 3.881 8.893 1.00 95.31 99 ILE A C 1
ATOM 838 O O . ILE A 1 99 ? -6.962 3.824 7.782 1.00 95.31 99 ILE A O 1
ATOM 842 N N . GLU A 1 100 ? -7.004 4.590 9.883 1.00 94.88 100 GLU A N 1
ATOM 843 C CA . GLU A 1 100 ? -8.233 5.382 9.712 1.00 94.88 100 GLU A CA 1
ATOM 844 C C . GLU A 1 100 ? -7.977 6.687 8.929 1.00 94.88 100 GLU A C 1
ATOM 846 O O . GLU A 1 100 ? -8.879 7.243 8.302 1.00 94.88 100 GLU A O 1
ATOM 851 N N . ARG A 1 101 ? -6.738 7.195 8.938 1.00 94.62 101 ARG A N 1
ATOM 852 C CA . ARG A 1 101 ? -6.360 8.433 8.237 1.00 94.62 101 ARG A CA 1
ATOM 853 C C . ARG A 1 101 ? -5.818 8.200 6.836 1.00 94.62 101 ARG A C 1
ATOM 855 O O . ARG A 1 101 ? -5.945 9.092 6.004 1.00 94.62 101 ARG A O 1
ATOM 862 N N . THR A 1 102 ? -5.177 7.063 6.583 1.00 95.25 102 THR A N 1
ATOM 863 C CA . THR A 1 102 ? -4.500 6.801 5.312 1.00 95.25 102 THR A CA 1
ATOM 864 C C . THR A 1 102 ? -4.373 5.309 5.024 1.00 95.25 102 THR A C 1
ATOM 866 O O . THR A 1 102 ? -4.242 4.488 5.932 1.00 95.25 102 THR A O 1
ATOM 869 N N . THR A 1 103 ? -4.341 4.961 3.741 1.00 94.50 103 THR A N 1
ATOM 870 C CA . THR A 1 103 ? -3.940 3.637 3.247 1.00 94.50 103 THR A CA 1
ATOM 871 C C . THR A 1 103 ? -2.424 3.498 3.080 1.00 94.50 103 THR A C 1
ATOM 873 O O . THR A 1 103 ? -1.932 2.400 2.813 1.00 94.50 103 THR A O 1
ATOM 876 N N . HIS A 1 104 ? -1.658 4.571 3.319 1.00 94.25 104 HIS A N 1
ATOM 877 C CA . HIS A 1 104 ? -0.198 4.566 3.322 1.00 94.25 104 HIS A CA 1
ATOM 878 C C . HIS A 1 104 ? 0.350 3.842 4.558 1.00 94.25 104 HIS A C 1
ATOM 880 O O . HIS A 1 104 ? 0.768 4.438 5.555 1.00 94.25 104 HIS A O 1
ATOM 886 N N . ILE A 1 105 ? 0.365 2.516 4.474 1.00 93.50 105 ILE A N 1
ATOM 887 C CA . ILE A 1 105 ? 0.920 1.627 5.490 1.00 93.50 105 ILE A CA 1
ATOM 888 C C . ILE A 1 105 ? 1.914 0.646 4.883 1.00 93.50 105 ILE A C 1
ATOM 890 O O . ILE A 1 105 ? 1.902 0.376 3.684 1.00 93.50 105 ILE A O 1
ATOM 894 N N . THR A 1 106 ? 2.780 0.088 5.724 1.00 92.25 106 THR A N 1
ATOM 895 C CA . THR A 1 106 ? 3.705 -0.970 5.311 1.00 92.25 106 THR A CA 1
ATOM 896 C C . THR A 1 106 ? 2.958 -2.282 5.082 1.00 92.25 106 THR A C 1
ATOM 898 O O . THR A 1 106 ? 1.944 -2.544 5.732 1.00 92.25 106 THR A O 1
ATOM 901 N N . LEU A 1 107 ? 3.510 -3.159 4.237 1.00 92.06 107 LEU A N 1
ATOM 902 C CA . LEU A 1 107 ? 2.981 -4.514 4.048 1.00 92.06 107 LEU A CA 1
ATOM 903 C C . LEU A 1 107 ? 2.860 -5.279 5.374 1.00 92.06 107 LEU A C 1
ATOM 905 O O . LEU A 1 107 ? 1.910 -6.027 5.575 1.00 92.06 107 LEU A O 1
ATOM 909 N N . ARG A 1 108 ? 3.806 -5.086 6.302 1.00 92.88 108 ARG A N 1
ATOM 910 C CA . ARG A 1 108 ? 3.761 -5.734 7.620 1.00 92.88 108 ARG A CA 1
ATOM 911 C C . ARG A 1 108 ? 2.517 -5.322 8.406 1.00 92.88 108 ARG A C 1
ATOM 913 O O . ARG A 1 108 ? 1.835 -6.192 8.928 1.00 92.88 108 ARG A O 1
ATOM 920 N N . LEU A 1 109 ? 2.225 -4.019 8.471 1.00 94.00 109 LEU A N 1
ATOM 921 C CA . LEU A 1 109 ? 1.024 -3.532 9.150 1.00 94.00 109 LEU A CA 1
ATOM 922 C C . LEU A 1 109 ? -0.240 -4.000 8.424 1.00 94.00 109 LEU A C 1
ATOM 924 O O . LEU A 1 109 ? -1.184 -4.417 9.084 1.00 94.00 109 LEU A O 1
ATOM 928 N N . TYR A 1 110 ? -0.232 -4.003 7.087 1.00 95.12 110 TYR A N 1
ATOM 929 C CA . TYR A 1 110 ? -1.333 -4.549 6.297 1.00 95.12 110 TYR A CA 1
ATOM 930 C C . TYR A 1 110 ? -1.633 -6.010 6.661 1.00 95.12 110 TYR A C 1
ATOM 932 O O . TYR A 1 110 ? -2.761 -6.321 7.020 1.00 95.12 110 TYR A O 1
ATOM 940 N N . LYS A 1 111 ? -0.620 -6.885 6.690 1.00 94.50 111 LYS A N 1
ATOM 941 C CA . LYS A 1 111 ? -0.791 -8.301 7.062 1.00 94.50 111 LYS A CA 1
ATOM 942 C C . LYS A 1 111 ? -1.349 -8.498 8.473 1.00 94.50 111 LYS A C 1
ATOM 944 O O . LYS A 1 111 ? -2.024 -9.486 8.728 1.00 94.50 111 LYS A O 1
ATOM 949 N N . THR A 1 112 ? -1.070 -7.577 9.397 1.00 94.94 112 THR A N 1
ATOM 950 C CA . THR A 1 112 ? -1.647 -7.614 10.748 1.00 94.94 112 THR A CA 1
ATOM 951 C C . THR A 1 112 ? -3.142 -7.294 10.743 1.00 94.94 112 THR A C 1
ATOM 953 O O . THR A 1 112 ? -3.893 -7.913 11.488 1.00 94.94 112 THR A O 1
ATOM 956 N N . ILE A 1 113 ? -3.582 -6.336 9.923 1.00 95.44 113 ILE A N 1
ATOM 957 C CA . ILE A 1 113 ? -4.976 -5.862 9.924 1.00 95.44 113 ILE A CA 1
ATOM 958 C C . ILE A 1 113 ? -5.866 -6.598 8.924 1.00 95.44 113 ILE A C 1
ATOM 960 O O . ILE A 1 113 ? -7.079 -6.623 9.104 1.00 95.44 113 ILE A O 1
ATOM 964 N N . GLU A 1 114 ? -5.285 -7.195 7.883 1.00 95.88 114 GLU A N 1
ATOM 965 C CA . GLU A 1 114 ? -5.994 -7.849 6.783 1.00 95.88 114 GLU A CA 1
ATOM 966 C C . GLU A 1 114 ? -7.048 -8.864 7.259 1.00 95.88 114 GLU A C 1
ATOM 968 O O . GLU A 1 114 ? -8.191 -8.745 6.810 1.00 95.88 114 GLU A O 1
ATOM 973 N N . PRO A 1 115 ? -6.759 -9.792 8.198 1.00 95.69 115 PRO A N 1
ATOM 974 C CA . PRO A 1 115 ? -7.767 -10.749 8.654 1.00 95.69 115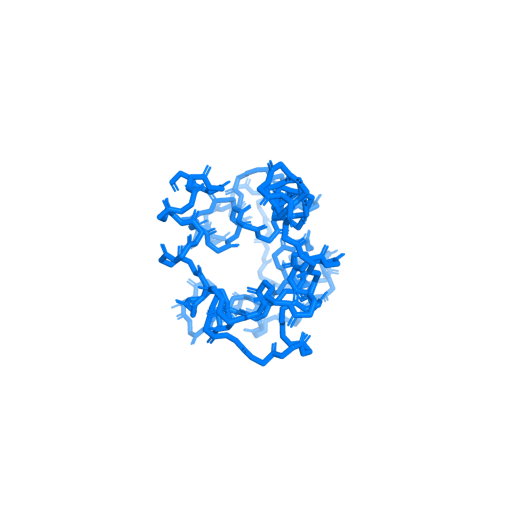 PRO A CA 1
ATOM 975 C C . PRO A 1 115 ? -8.981 -10.057 9.274 1.00 95.69 115 PRO A C 1
ATOM 977 O O . PRO A 1 115 ? -10.119 -10.416 8.983 1.00 95.69 115 PRO A O 1
ATOM 980 N N . LYS A 1 116 ? -8.744 -9.010 10.075 1.00 95.38 116 LYS A N 1
ATOM 981 C CA . LYS A 1 116 ? -9.816 -8.240 10.708 1.00 95.38 116 LYS A CA 1
ATOM 982 C C . LYS A 1 116 ? -10.599 -7.425 9.677 1.00 95.38 116 LYS A C 1
ATOM 984 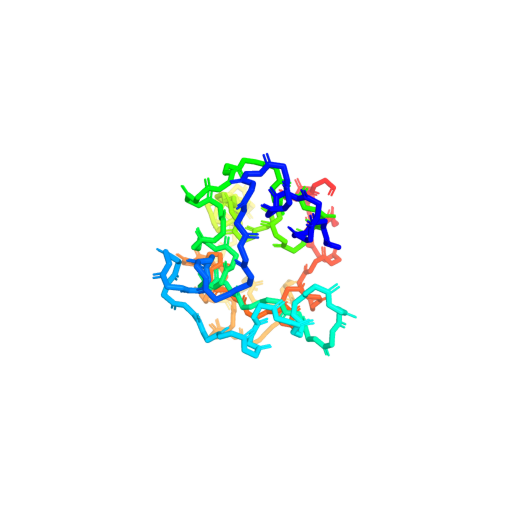O O . LYS A 1 116 ? -11.812 -7.324 9.781 1.00 95.38 116 LYS A O 1
ATOM 989 N N . LEU A 1 117 ? -9.940 -6.866 8.663 1.00 95.19 117 LEU A N 1
ATOM 990 C CA . LEU A 1 117 ? -10.633 -6.157 7.583 1.00 95.19 117 LEU A CA 1
ATOM 991 C C . LEU A 1 117 ? -11.564 -7.088 6.791 1.00 95.19 117 LEU A C 1
ATOM 993 O O . LEU A 1 117 ? -12.665 -6.660 6.443 1.00 95.19 117 LEU A O 1
ATOM 997 N N . LYS A 1 118 ? -11.143 -8.337 6.542 1.00 95.19 118 LYS A N 1
ATOM 998 C CA . LYS A 1 118 ? -11.968 -9.377 5.902 1.00 95.19 118 LYS A CA 1
ATOM 999 C C . LYS A 1 118 ? -13.133 -9.798 6.806 1.00 95.19 118 LYS A C 1
ATOM 1001 O O . LYS A 1 118 ? -14.275 -9.795 6.363 1.00 95.19 118 LYS A O 1
ATOM 1006 N N . GLU A 1 119 ? -12.872 -10.055 8.091 1.00 95.56 119 GLU A N 1
ATOM 1007 C CA . GLU A 1 119 ? -13.897 -10.382 9.101 1.00 95.56 119 GLU A CA 1
ATOM 1008 C C . GLU A 1 119 ? -14.989 -9.305 9.200 1.00 95.56 119 GLU A C 1
ATOM 1010 O O . GLU A 1 119 ? -16.173 -9.618 9.292 1.00 95.56 119 GLU A O 1
ATOM 1015 N N . LEU A 1 120 ? -14.599 -8.029 9.149 1.00 92.75 120 LEU A N 1
ATOM 1016 C CA . LEU A 1 120 ? -15.520 -6.894 9.227 1.00 92.75 120 LEU A CA 1
ATOM 1017 C C . LEU A 1 120 ? -16.202 -6.559 7.886 1.00 92.75 120 LEU A C 1
ATOM 1019 O O . LEU A 1 120 ? -16.979 -5.604 7.833 1.00 92.75 120 LEU A O 1
ATOM 1023 N N . GLY A 1 121 ? -15.903 -7.293 6.806 1.00 92.38 121 GLY A N 1
ATOM 1024 C CA . GLY A 1 121 ? -16.447 -7.048 5.466 1.00 92.38 121 GLY A CA 1
ATOM 1025 C C . GLY A 1 121 ? -16.001 -5.722 4.837 1.00 92.38 121 GLY A C 1
ATOM 1026 O O . GLY A 1 121 ? -16.690 -5.183 3.974 1.00 92.38 121 GLY A O 1
ATOM 1027 N N . ILE A 1 122 ? -14.873 -5.159 5.287 1.00 91.75 122 ILE A N 1
ATOM 1028 C CA . ILE A 1 122 ? -14.325 -3.892 4.770 1.00 91.75 122 ILE A CA 1
ATOM 1029 C C . ILE A 1 122 ? -13.597 -4.123 3.439 1.00 91.75 122 ILE A C 1
ATOM 1031 O O . ILE A 1 122 ? -13.652 -3.280 2.537 1.00 91.75 122 ILE A O 1
ATOM 1035 N N . ILE A 1 123 ? -12.921 -5.267 3.325 1.00 89.94 123 ILE A N 1
ATOM 1036 C CA . ILE A 1 123 ? -12.264 -5.740 2.104 1.00 89.94 123 ILE A CA 1
ATOM 1037 C C . ILE A 1 123 ? -12.790 -7.130 1.743 1.00 89.94 123 ILE A C 1
ATOM 1039 O O . ILE A 1 123 ? -13.226 -7.868 2.626 1.00 89.94 123 ILE A O 1
ATOM 1043 N N . SER A 1 124 ? -12.757 -7.447 0.448 1.00 79.25 124 SER A N 1
ATOM 1044 C CA . SER A 1 124 ? -13.152 -8.745 -0.114 1.00 79.25 124 SER A CA 1
ATOM 1045 C C . SER A 1 124 ? -12.029 -9.773 -0.053 1.00 79.25 124 SER A C 1
ATOM 1047 O O . SER A 1 124 ? -10.847 -9.363 -0.131 1.00 79.25 124 SER A O 1
#